Protein AF-A0A2N2VY05-F1 (afdb_monomer_lite)

Structure (mmCIF, N/CA/C/O backbone):
data_AF-A0A2N2VY05-F1
#
_entry.id   AF-A0A2N2VY05-F1
#
loop_
_atom_site.group_PDB
_atom_site.id
_atom_site.type_symbol
_atom_site.label_atom_id
_atom_site.label_alt_id
_atom_site.label_comp_id
_atom_site.label_asym_id
_atom_site.label_entity_id
_atom_site.label_seq_id
_atom_site.pdbx_PDB_ins_code
_atom_site.Cartn_x
_atom_site.Cartn_y
_atom_site.Cartn_z
_atom_site.occupancy
_atom_site.B_iso_or_equiv
_atom_site.auth_seq_id
_atom_site.auth_comp_id
_atom_site.auth_asym_id
_atom_site.auth_atom_id
_atom_site.pdbx_PDB_model_num
ATOM 1 N N . MET A 1 1 ? -12.676 -8.407 20.877 1.00 68.94 1 MET A N 1
ATOM 2 C CA . MET A 1 1 ? -11.650 -8.508 19.810 1.00 68.94 1 MET A CA 1
ATOM 3 C C . MET A 1 1 ? -11.070 -7.112 19.595 1.00 68.94 1 MET A C 1
ATOM 5 O O . MET A 1 1 ? -11.856 -6.197 19.413 1.00 68.94 1 MET A O 1
ATOM 9 N N . LYS A 1 2 ? -9.750 -6.905 19.733 1.00 91.00 2 LYS A N 1
ATOM 10 C CA . LYS A 1 2 ? -9.120 -5.572 19.608 1.00 91.00 2 LYS A CA 1
ATOM 11 C C . LYS A 1 2 ? -8.411 -5.442 18.261 1.00 91.00 2 LYS A C 1
ATOM 13 O O . LYS A 1 2 ? -7.738 -6.385 17.841 1.00 91.00 2 LYS A O 1
ATOM 18 N N . PHE A 1 3 ? -8.560 -4.292 17.610 1.00 92.06 3 PHE A N 1
ATOM 19 C CA . PHE A 1 3 ? -7.793 -3.938 16.420 1.00 92.06 3 PHE A CA 1
ATOM 20 C C . PHE A 1 3 ? -6.510 -3.184 16.820 1.00 92.06 3 PHE A C 1
ATOM 22 O O . PHE A 1 3 ? -6.578 -2.337 17.710 1.00 92.06 3 PHE A O 1
ATOM 29 N N . PRO A 1 4 ? -5.364 -3.454 16.170 1.00 94.12 4 PRO A N 1
ATOM 30 C CA . PRO A 1 4 ? -5.117 -4.579 15.268 1.00 94.12 4 PRO A CA 1
ATOM 31 C C . PRO A 1 4 ? -4.972 -5.901 16.039 1.00 94.12 4 PRO A C 1
ATOM 33 O O . PRO A 1 4 ? -4.259 -5.986 17.043 1.00 94.12 4 PRO A O 1
ATOM 36 N N . CYS A 1 5 ? -5.636 -6.956 15.557 1.00 95.69 5 CYS A N 1
ATOM 37 C CA . CYS A 1 5 ? -5.540 -8.287 16.158 1.00 95.69 5 CYS A CA 1
ATOM 38 C C . CYS A 1 5 ? -4.228 -8.979 15.746 1.00 95.69 5 CYS A C 1
ATOM 40 O O . CYS A 1 5 ? -3.618 -8.618 14.739 1.00 95.69 5 CYS A O 1
ATOM 42 N N . ARG A 1 6 ? -3.800 -10.009 16.494 1.00 95.81 6 ARG A N 1
ATOM 43 C CA . ARG A 1 6 ? -2.548 -10.747 16.223 1.00 95.81 6 ARG A CA 1
ATOM 44 C C . ARG A 1 6 ? -2.436 -11.209 14.764 1.00 95.81 6 ARG A C 1
ATOM 46 O O . ARG A 1 6 ? -1.424 -10.955 14.128 1.00 95.81 6 ARG A O 1
ATOM 53 N N . ARG A 1 7 ? -3.507 -11.790 14.211 1.00 95.81 7 ARG A N 1
ATOM 54 C CA . ARG A 1 7 ? -3.539 -12.276 12.820 1.00 95.81 7 ARG A CA 1
ATOM 55 C C . ARG A 1 7 ? -3.272 -11.171 11.795 1.00 95.81 7 ARG A C 1
ATOM 57 O O . ARG A 1 7 ? -2.530 -11.396 10.845 1.00 95.81 7 ARG A O 1
ATOM 64 N N . ILE A 1 8 ? -3.847 -9.983 11.999 1.00 96.12 8 ILE A N 1
ATOM 65 C CA . ILE A 1 8 ? -3.614 -8.830 11.121 1.00 96.12 8 ILE A CA 1
ATOM 66 C C . ILE A 1 8 ? -2.179 -8.323 11.259 1.00 96.12 8 ILE A C 1
ATOM 68 O O . ILE A 1 8 ? -1.564 -8.029 10.244 1.00 96.12 8 ILE A O 1
ATOM 72 N N . LYS A 1 9 ? -1.6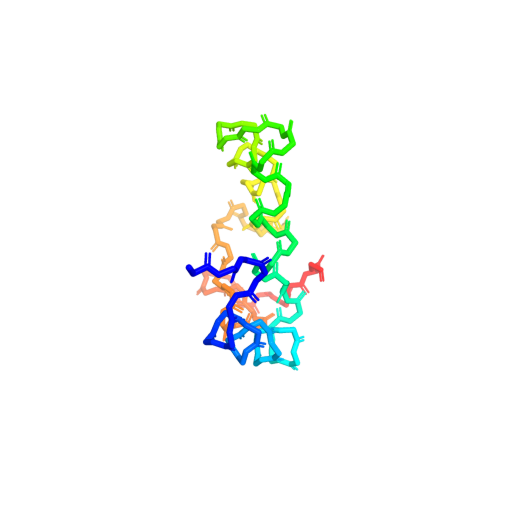13 -8.289 12.473 1.00 97.38 9 LYS A N 1
ATOM 73 C CA . LYS A 1 9 ? -0.205 -7.904 12.679 1.00 97.38 9 LYS A CA 1
ATOM 74 C C . LYS A 1 9 ? 0.761 -8.854 11.967 1.00 97.38 9 LYS A C 1
ATOM 76 O O . LYS A 1 9 ? 1.711 -8.400 11.337 1.00 97.38 9 LYS A O 1
ATOM 81 N N . ASP A 1 10 ? 0.503 -10.158 12.034 1.00 97.69 10 ASP A N 1
ATOM 82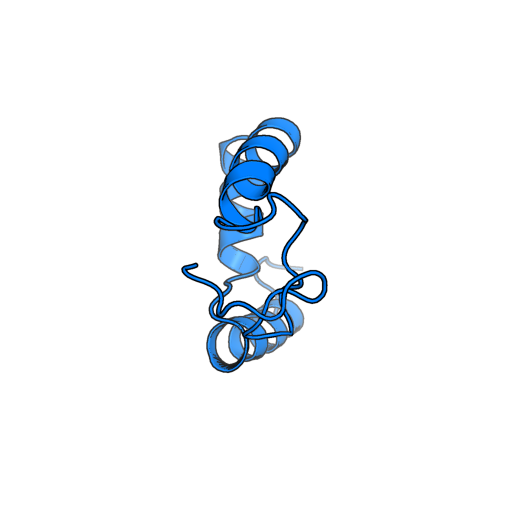 C CA . ASP A 1 10 ? 1.331 -11.171 11.372 1.00 97.69 10 ASP A CA 1
ATOM 83 C C . ASP A 1 10 ? 1.224 -11.075 9.839 1.00 97.69 10 ASP A C 1
ATOM 85 O O . ASP A 1 10 ? 2.218 -11.213 9.121 1.00 97.69 10 ASP A O 1
ATOM 89 N N . LEU A 1 11 ? 0.022 -10.810 9.315 1.00 97.38 11 LEU A N 1
ATOM 90 C CA . LEU A 1 11 ? -0.193 -10.580 7.887 1.00 97.38 11 LEU A CA 1
ATOM 91 C C . LEU A 1 11 ? 0.494 -9.293 7.412 1.00 97.38 11 LEU A C 1
ATOM 93 O O . LEU A 1 11 ? 1.225 -9.330 6.425 1.00 97.38 11 LEU A O 1
ATOM 97 N N . ASP A 1 12 ? 0.304 -8.199 8.142 1.00 98.19 12 ASP A N 1
ATOM 98 C CA . ASP A 1 12 ? 0.904 -6.896 7.873 1.00 98.19 12 ASP A CA 1
ATOM 99 C C . ASP A 1 12 ? 2.434 -6.969 7.849 1.00 98.19 12 ASP A C 1
ATOM 101 O O . ASP A 1 12 ? 3.059 -6.504 6.901 1.00 98.19 12 ASP A O 1
ATOM 105 N N . LYS A 1 13 ? 3.044 -7.656 8.826 1.00 98.25 13 LYS A N 1
ATOM 106 C CA . LYS A 1 13 ? 4.494 -7.887 8.848 1.00 98.25 13 LYS A CA 1
ATOM 107 C C . LYS A 1 13 ? 4.976 -8.549 7.556 1.00 98.25 13 LYS A C 1
ATOM 109 O O . LYS A 1 13 ? 5.967 -8.099 6.995 1.00 98.25 13 LYS A O 1
ATOM 114 N N . ARG A 1 14 ? 4.288 -9.593 7.076 1.00 97.75 14 ARG A N 1
ATOM 115 C CA . ARG A 1 14 ? 4.651 -10.274 5.819 1.00 97.75 14 ARG A CA 1
ATOM 116 C C . ARG A 1 14 ? 4.483 -9.367 4.603 1.00 97.75 14 ARG A C 1
ATOM 118 O O . ARG A 1 14 ? 5.311 -9.423 3.703 1.00 97.75 14 ARG A O 1
ATOM 125 N N . TYR A 1 15 ? 3.422 -8.565 4.563 1.00 97.75 15 TYR A N 1
ATOM 126 C CA . TYR A 1 15 ? 3.152 -7.678 3.433 1.00 97.75 15 TYR A CA 1
ATOM 127 C C . TYR A 1 15 ? 4.135 -6.511 3.361 1.00 97.75 15 TYR A C 1
ATOM 129 O O . TYR A 1 15 ? 4.640 -6.221 2.280 1.00 97.75 15 TYR A O 1
ATOM 137 N N . ARG A 1 16 ? 4.504 -5.920 4.500 1.00 96.88 16 ARG A N 1
ATOM 138 C CA . ARG A 1 16 ? 5.523 -4.867 4.539 1.00 96.88 16 ARG A CA 1
ATOM 139 C C . ARG A 1 16 ? 6.885 -5.382 4.103 1.00 96.88 16 ARG A C 1
ATOM 141 O O . ARG A 1 16 ? 7.547 -4.730 3.308 1.00 96.88 16 ARG A O 1
ATOM 148 N N . THR A 1 17 ? 7.294 -6.558 4.583 1.00 96.38 17 THR A N 1
ATOM 149 C CA . THR A 1 17 ? 8.627 -7.088 4.266 1.00 96.38 17 THR A CA 1
ATOM 150 C C . THR A 1 17 ? 8.740 -7.671 2.863 1.00 96.38 17 THR A C 1
ATOM 152 O O . THR A 1 17 ? 9.830 -7.638 2.306 1.00 96.38 17 THR A O 1
ATOM 155 N N . LYS A 1 18 ? 7.660 -8.225 2.295 1.00 95.50 18 LYS A N 1
ATOM 156 C CA . LYS A 1 18 ? 7.703 -8.848 0.961 1.00 95.50 18 LYS A CA 1
ATOM 157 C C . LYS A 1 18 ? 7.216 -7.957 -0.171 1.00 95.50 18 LYS A C 1
ATOM 159 O O . LYS A 1 18 ? 7.645 -8.161 -1.296 1.00 95.50 18 LYS A O 1
ATOM 164 N N . TYR A 1 19 ? 6.285 -7.049 0.105 1.00 94.00 19 TYR A N 1
ATOM 165 C CA . TYR A 1 19 ? 5.545 -6.324 -0.932 1.00 94.00 19 TYR A CA 1
ATOM 166 C C . TYR A 1 19 ? 5.533 -4.808 -0.716 1.00 94.00 19 TYR A C 1
ATOM 168 O O . TYR A 1 19 ? 4.893 -4.105 -1.488 1.00 94.00 19 TYR A O 1
ATOM 176 N N . GLY A 1 20 ? 6.186 -4.299 0.337 1.00 92.69 20 GLY A N 1
ATOM 177 C CA . GLY A 1 20 ? 6.266 -2.862 0.613 1.00 92.69 20 GLY A CA 1
ATOM 178 C C . GLY A 1 20 ? 4.931 -2.207 0.987 1.00 92.69 20 GLY A C 1
ATOM 179 O O . GLY A 1 20 ? 4.811 -0.990 0.921 1.00 92.69 20 GLY A O 1
ATOM 180 N N . VAL A 1 21 ? 3.913 -2.988 1.373 1.00 93.81 21 VAL A N 1
ATOM 181 C CA . VAL A 1 21 ? 2.562 -2.478 1.674 1.00 93.81 21 VAL A CA 1
ATOM 182 C C . VAL A 1 21 ? 2.164 -2.801 3.110 1.00 93.81 21 VAL A C 1
ATOM 184 O O . VAL A 1 21 ? 2.365 -3.919 3.581 1.00 93.81 21 VAL A O 1
ATOM 187 N N . SER A 1 22 ? 1.551 -1.836 3.793 1.00 96.94 22 SER A N 1
ATOM 188 C CA . SER A 1 22 ? 0.984 -1.990 5.135 1.00 96.94 22 SER A CA 1
ATOM 189 C C . SER A 1 22 ? -0.535 -2.134 5.051 1.00 96.94 22 SER A C 1
ATOM 191 O O . SER A 1 22 ? -1.244 -1.223 4.628 1.00 96.94 22 SER A O 1
ATOM 193 N N . LEU A 1 23 ? -1.064 -3.288 5.459 1.00 96.31 23 LEU A N 1
ATOM 194 C CA . LEU A 1 23 ? -2.514 -3.511 5.455 1.00 96.31 23 LEU A CA 1
ATOM 195 C C . LEU A 1 23 ? -3.188 -2.800 6.628 1.00 96.31 23 LEU A C 1
ATOM 197 O O . LEU A 1 23 ? -4.348 -2.410 6.528 1.00 96.31 23 LEU A O 1
ATOM 201 N N . ILE A 1 24 ? -2.474 -2.642 7.745 1.00 98.00 24 ILE A N 1
ATOM 202 C CA . ILE A 1 24 ? -2.983 -1.889 8.895 1.00 98.00 24 ILE A CA 1
ATOM 203 C C . ILE A 1 24 ? -3.106 -0.410 8.536 1.00 98.00 24 ILE A C 1
ATOM 205 O O . ILE A 1 24 ? -4.104 0.207 8.895 1.00 98.00 24 ILE A O 1
ATOM 209 N N . GLU A 1 25 ? -2.132 0.137 7.810 1.00 97.81 25 GLU A N 1
ATOM 210 C CA . GLU A 1 25 ? -2.185 1.516 7.321 1.00 97.81 25 GLU A CA 1
ATOM 211 C C . GLU A 1 25 ? -3.357 1.712 6.365 1.00 97.81 25 GLU A C 1
ATOM 213 O O . GLU A 1 25 ? -4.176 2.583 6.624 1.00 97.81 25 GLU A O 1
ATOM 218 N N . ASN A 1 26 ? -3.542 0.822 5.382 1.00 97.31 26 ASN A N 1
ATOM 219 C CA . ASN A 1 26 ? -4.717 0.857 4.506 1.00 97.31 26 ASN A CA 1
ATOM 220 C C . ASN A 1 26 ? -6.034 0.888 5.302 1.00 97.31 26 ASN A C 1
ATOM 222 O O . ASN A 1 26 ? -6.926 1.677 5.003 1.00 97.31 26 ASN A O 1
ATOM 226 N N . LEU A 1 27 ? -6.165 0.051 6.340 1.00 97.12 27 LEU A N 1
ATOM 227 C CA . LEU A 1 27 ? -7.362 0.025 7.189 1.00 97.12 27 LEU A CA 1
ATOM 228 C C . LEU A 1 27 ? -7.528 1.307 8.022 1.00 97.12 27 LEU A C 1
ATOM 230 O O . LEU A 1 27 ? -8.661 1.747 8.219 1.00 97.12 27 LEU A O 1
ATOM 234 N N . ASN A 1 28 ? -6.434 1.908 8.499 1.00 97.75 28 ASN A N 1
ATOM 235 C CA . ASN A 1 28 ? -6.474 3.198 9.189 1.00 97.75 28 ASN A CA 1
ATOM 236 C C . ASN A 1 28 ? -6.893 4.318 8.230 1.00 97.75 28 ASN A C 1
ATOM 238 O O . ASN A 1 28 ? -7.807 5.067 8.555 1.00 97.75 28 ASN A O 1
ATOM 242 N N . THR A 1 29 ? -6.328 4.369 7.022 1.00 98.00 29 THR A N 1
ATOM 243 C CA . THR A 1 29 ? -6.716 5.340 5.994 1.00 98.00 29 THR A CA 1
ATOM 244 C C . THR A 1 29 ? -8.191 5.189 5.634 1.00 98.00 29 THR A C 1
ATOM 246 O O . THR A 1 29 ? -8.926 6.168 5.666 1.00 98.00 29 THR A O 1
ATOM 249 N N . ILE A 1 30 ? -8.681 3.965 5.394 1.00 98.00 30 ILE A N 1
ATOM 250 C CA . ILE A 1 30 ? -10.112 3.713 5.136 1.00 98.00 30 ILE A CA 1
ATOM 251 C C . ILE A 1 30 ? -10.988 4.224 6.288 1.00 98.00 30 ILE A C 1
ATOM 253 O O . ILE A 1 30 ? -12.080 4.733 6.045 1.00 98.00 30 ILE A O 1
ATOM 257 N N . LYS A 1 31 ? -10.534 4.099 7.538 1.00 97.56 31 LYS A N 1
ATOM 258 C CA . LYS A 1 31 ? -11.262 4.613 8.703 1.00 97.56 31 LYS A CA 1
ATOM 259 C C . LYS A 1 31 ? -11.306 6.146 8.737 1.00 97.56 31 LYS A C 1
ATOM 261 O O . LYS A 1 31 ? -12.282 6.696 9.236 1.00 97.56 31 LYS A O 1
ATOM 266 N N . GLU A 1 32 ? -10.272 6.814 8.235 1.00 98.12 32 GLU A N 1
ATOM 267 C CA . GLU A 1 32 ? -10.147 8.275 8.231 1.00 98.12 32 GLU A CA 1
ATOM 268 C C . GLU A 1 32 ? -10.908 8.930 7.073 1.00 98.12 32 GLU A C 1
ATOM 270 O O . GLU A 1 32 ? -11.665 9.871 7.297 1.00 98.12 32 GLU A O 1
ATOM 275 N N . ILE A 1 33 ? -10.734 8.423 5.849 1.00 98.06 33 ILE A N 1
ATOM 276 C CA . ILE A 1 33 ? -11.244 9.061 4.619 1.00 98.06 33 ILE A CA 1
ATOM 277 C C . ILE A 1 33 ? -12.418 8.301 3.978 1.00 98.06 33 ILE A C 1
ATOM 279 O O . ILE A 1 33 ? -13.061 8.768 3.040 1.00 98.06 33 ILE A O 1
ATOM 283 N N . GLY A 1 34 ? -12.725 7.104 4.479 1.00 98.25 34 GLY A N 1
ATOM 284 C CA . GLY A 1 34 ? -13.751 6.234 3.917 1.00 98.25 34 GLY A CA 1
ATOM 285 C C . GLY A 1 34 ? -13.264 5.387 2.737 1.00 98.25 34 GLY A C 1
ATOM 286 O O . GLY A 1 34 ? -12.25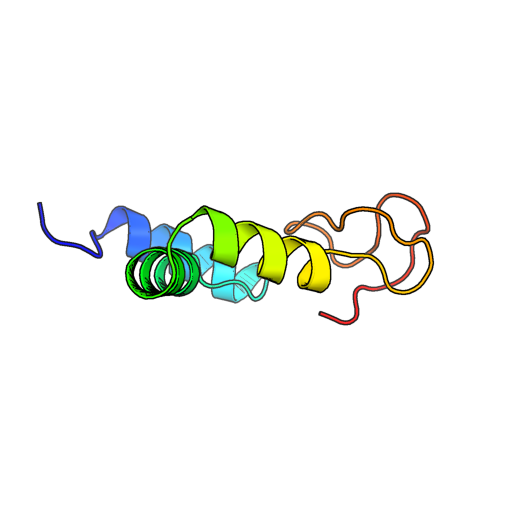2 5.652 2.086 1.00 98.25 34 GLY A O 1
ATOM 287 N N . LEU A 1 35 ? -14.026 4.330 2.444 1.00 97.75 35 LEU A N 1
ATOM 288 C CA . LEU A 1 35 ? -13.661 3.327 1.440 1.00 97.75 35 LEU A CA 1
ATOM 289 C C . LEU A 1 35 ? -13.583 3.904 0.019 1.00 97.75 35 LEU A C 1
ATOM 291 O O . LEU A 1 35 ? -12.644 3.599 -0.710 1.00 97.75 35 LEU A O 1
ATOM 295 N N . THR A 1 36 ? -14.550 4.737 -0.377 1.00 98.00 36 THR A N 1
ATOM 296 C CA . THR A 1 36 ? -14.611 5.293 -1.737 1.00 98.00 36 THR A CA 1
ATOM 297 C C . THR A 1 36 ? -13.390 6.156 -2.046 1.00 98.00 36 THR A C 1
ATOM 299 O O . THR A 1 36 ? -12.760 5.970 -3.083 1.00 98.00 36 THR A O 1
ATOM 302 N N . GLN A 1 37 ? -13.013 7.055 -1.131 1.00 98.00 37 GLN A N 1
ATOM 303 C CA . GLN A 1 37 ? -11.844 7.919 -1.318 1.00 98.00 37 GLN A CA 1
ATOM 304 C C . GLN A 1 37 ? -10.545 7.109 -1.321 1.00 98.00 37 GLN A C 1
ATOM 306 O O . GLN A 1 37 ? -9.689 7.330 -2.174 1.00 98.00 37 GLN A O 1
ATOM 311 N N . PHE A 1 38 ? -10.427 6.117 -0.434 1.00 98.25 38 PHE A N 1
ATOM 312 C CA . PHE A 1 38 ? -9.285 5.205 -0.423 1.00 98.25 38 PHE A CA 1
ATOM 313 C C . PHE A 1 38 ? -9.109 4.473 -1.763 1.00 98.25 38 PHE A C 1
ATOM 315 O O . PHE A 1 38 ? -8.000 4.411 -2.288 1.00 98.25 38 PHE A O 1
ATOM 322 N N . VAL A 1 39 ? -10.195 3.962 -2.351 1.00 97.00 39 VAL A N 1
ATOM 323 C CA . VAL A 1 39 ? -10.142 3.276 -3.652 1.00 97.00 39 VAL A CA 1
ATOM 324 C C . VAL A 1 39 ? -9.678 4.214 -4.769 1.00 97.00 39 VAL A C 1
ATOM 326 O O . VAL A 1 39 ? -8.874 3.794 -5.599 1.00 97.00 39 VAL A O 1
ATOM 329 N N . GLU A 1 40 ? -10.127 5.471 -4.796 1.00 97.00 40 GLU A N 1
ATOM 330 C CA . GLU A 1 40 ? -9.666 6.440 -5.803 1.00 97.00 40 GLU A CA 1
ATOM 331 C C . GLU A 1 40 ? -8.175 6.783 -5.658 1.00 97.00 40 GLU A C 1
ATOM 333 O O . GLU A 1 40 ? -7.463 6.837 -6.663 1.00 97.00 40 GLU A O 1
ATOM 338 N N . LEU A 1 41 ? -7.665 6.925 -4.429 1.00 95.56 41 LEU A N 1
ATOM 339 C CA . LEU A 1 41 ? -6.230 7.126 -4.189 1.00 95.56 41 LEU A CA 1
ATOM 340 C C . LEU A 1 41 ? -5.401 5.916 -4.645 1.00 95.56 41 LEU A C 1
ATOM 342 O O . LEU A 1 41 ? -4.411 6.058 -5.369 1.00 95.56 41 LEU A O 1
ATOM 346 N N . GLU A 1 42 ? -5.827 4.708 -4.272 1.00 95.81 42 GLU A N 1
ATOM 347 C CA . GLU A 1 42 ? -5.115 3.478 -4.617 1.00 95.81 42 GLU A CA 1
ATOM 348 C C . GLU A 1 42 ? -5.161 3.190 -6.128 1.00 95.81 42 GLU A C 1
ATOM 350 O O . GLU A 1 42 ? -4.177 2.696 -6.678 1.00 95.81 42 GLU A O 1
ATOM 355 N N . LYS A 1 43 ? -6.236 3.553 -6.846 1.00 94.69 43 LYS A N 1
ATOM 356 C CA . LYS A 1 43 ? -6.289 3.442 -8.319 1.00 94.69 43 LYS A CA 1
ATOM 357 C C . LYS A 1 43 ? -5.144 4.190 -8.998 1.00 94.69 43 LYS A C 1
ATOM 359 O O . LYS A 1 43 ? -4.601 3.691 -9.983 1.00 94.69 43 LYS A O 1
ATOM 364 N N . GLY A 1 44 ? -4.778 5.365 -8.484 1.00 92.44 44 GLY A N 1
ATOM 365 C CA . GLY A 1 44 ? -3.627 6.122 -8.971 1.00 92.44 44 GLY A CA 1
ATOM 366 C C . GLY A 1 44 ? -2.309 5.414 -8.659 1.00 92.44 44 GLY A C 1
ATOM 367 O O . GLY A 1 44 ? -1.515 5.160 -9.563 1.00 92.44 44 GLY A O 1
ATOM 368 N N . LYS A 1 45 ? -2.111 5.032 -7.393 1.00 92.69 45 LYS A N 1
ATOM 369 C CA . LYS A 1 45 ? -0.892 4.365 -6.904 1.00 92.69 45 LYS A CA 1
ATOM 370 C C . LYS A 1 45 ? -0.592 3.042 -7.614 1.00 92.69 45 LYS A C 1
ATOM 372 O O . LYS A 1 45 ? 0.558 2.748 -7.925 1.00 92.69 45 LYS A O 1
ATOM 377 N N . TRP A 1 46 ? -1.617 2.238 -7.885 1.00 95.06 46 TRP A N 1
ATOM 378 C CA . TRP A 1 46 ? -1.472 0.920 -8.511 1.00 95.06 46 TRP A CA 1
ATOM 379 C C . TRP A 1 46 ? -1.511 0.959 -10.039 1.00 95.06 46 TRP A C 1
ATOM 381 O O . TRP A 1 46 ? -1.612 -0.090 -10.676 1.00 95.06 46 TRP A O 1
ATOM 391 N N . LYS A 1 47 ? -1.411 2.135 -10.658 1.00 95.56 47 LYS A N 1
ATOM 392 C CA . LYS A 1 47 ? -1.365 2.269 -12.112 1.00 95.56 47 LYS A CA 1
ATOM 393 C C . LYS A 1 47 ? 0.068 2.144 -12.625 1.00 95.56 47 LYS A C 1
ATOM 395 O O . LYS A 1 47 ? 0.969 2.842 -12.175 1.00 95.56 47 LYS A O 1
ATOM 400 N N . CYS A 1 48 ? 0.292 1.279 -13.614 1.00 95.75 48 CYS A N 1
ATOM 401 C CA . CYS A 1 48 ? 1.581 1.192 -14.293 1.00 95.75 48 CYS A CA 1
ATOM 402 C C . CYS A 1 48 ? 1.884 2.506 -15.024 1.00 95.75 48 CYS A C 1
ATOM 404 O O . CYS A 1 48 ? 1.115 2.914 -15.893 1.00 95.75 48 CYS A O 1
ATOM 406 N N . SER A 1 49 ? 3.025 3.128 -14.723 1.00 93.44 49 SER A N 1
ATOM 407 C CA . SER A 1 49 ? 3.461 4.380 -15.356 1.00 93.44 49 SER A CA 1
ATOM 408 C C . SER A 1 49 ? 3.700 4.251 -16.863 1.00 93.44 49 SER A C 1
ATOM 410 O O . SER A 1 49 ? 3.544 5.230 -17.582 1.00 93.44 49 SER A O 1
ATOM 412 N N . ASN A 1 50 ? 4.028 3.050 -17.352 1.00 95.25 50 ASN A N 1
ATOM 413 C CA . ASN A 1 50 ? 4.261 2.811 -18.775 1.00 95.25 50 ASN A CA 1
ATOM 414 C C . ASN A 1 50 ? 2.978 2.510 -19.562 1.00 95.25 50 ASN A C 1
ATOM 416 O O . ASN A 1 50 ? 2.688 3.165 -20.554 1.00 95.25 50 ASN A O 1
ATOM 420 N N . CYS A 1 51 ? 2.211 1.494 -19.150 1.00 96.00 51 CYS A N 1
ATOM 421 C CA . CYS A 1 51 ? 1.070 1.006 -19.941 1.00 96.00 51 CYS A CA 1
ATOM 422 C C . CYS A 1 51 ? -0.302 1.332 -19.339 1.00 96.00 51 CYS A C 1
ATOM 424 O O . CYS A 1 51 ? -1.327 0.954 -19.901 1.00 96.00 51 CYS A O 1
ATOM 426 N N . GLY A 1 52 ? -0.349 1.979 -18.172 1.00 95.06 52 GLY A N 1
ATOM 427 C CA . GLY A 1 52 ? -1.592 2.361 -17.503 1.00 95.06 52 GLY A CA 1
ATOM 428 C C . GLY A 1 52 ? -2.400 1.212 -16.893 1.00 95.06 52 GLY A C 1
ATOM 429 O O . GLY A 1 52 ? -3.442 1.477 -16.301 1.00 9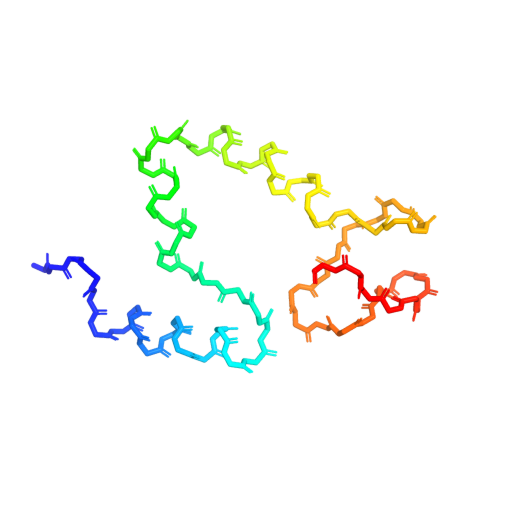5.06 52 GLY A O 1
ATOM 430 N N . GLN A 1 53 ? -1.943 -0.037 -17.016 1.00 96.50 53 GLN A N 1
ATOM 431 C CA . GLN A 1 53 ? -2.624 -1.209 -16.461 1.00 96.50 53 GLN A CA 1
ATOM 432 C C . GLN A 1 53 ? -2.418 -1.345 -14.951 1.00 96.50 53 GLN A C 1
ATOM 434 O O . GLN A 1 53 ? -1.441 -0.838 -14.394 1.00 96.50 53 GLN A O 1
ATOM 439 N N . LEU A 1 54 ? -3.328 -2.072 -14.300 1.00 95.12 54 LEU A N 1
ATOM 440 C CA . LEU A 1 54 ? -3.268 -2.334 -12.865 1.00 95.12 54 LEU A CA 1
ATOM 441 C C . LEU A 1 54 ? -2.040 -3.185 -12.503 1.00 95.12 54 LEU A C 1
ATOM 443 O O . LEU A 1 54 ? -1.763 -4.225 -13.103 1.00 95.12 54 LEU A O 1
ATOM 447 N N . LEU A 1 55 ? -1.311 -2.746 -11.484 1.00 95.88 55 LEU A N 1
ATOM 448 C CA . LEU A 1 55 ? -0.147 -3.421 -10.932 1.00 95.88 55 LEU A CA 1
ATOM 449 C C . LEU A 1 55 ? -0.573 -4.476 -9.897 1.00 95.88 55 LEU A C 1
ATOM 451 O O . LEU A 1 55 ? -1.410 -4.230 -9.035 1.00 95.88 55 LEU A O 1
ATOM 455 N N . CYS A 1 56 ? 0.040 -5.661 -9.941 1.00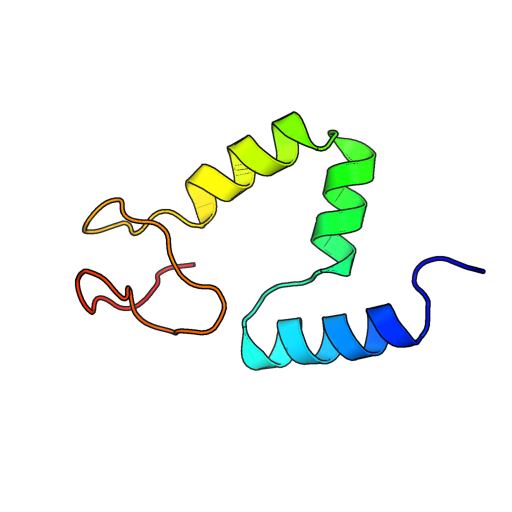 94.44 56 CYS A N 1
ATOM 456 C CA . CYS A 1 56 ? -0.221 -6.740 -8.981 1.00 94.44 56 CYS A CA 1
ATOM 457 C C . CYS A 1 56 ? 0.692 -6.615 -7.763 1.00 94.44 56 CYS A C 1
ATOM 459 O O . CYS A 1 56 ? 1.900 -6.730 -7.931 1.00 94.44 56 CYS A O 1
ATOM 461 N N . VAL A 1 57 ? 0.163 -6.455 -6.546 1.00 94.31 57 VAL A N 1
ATOM 462 C CA . VAL A 1 57 ? 0.948 -6.314 -5.294 1.00 94.31 57 VAL A CA 1
ATOM 463 C C . VAL A 1 57 ? 2.052 -7.363 -5.091 1.00 94.31 57 VAL A C 1
ATOM 465 O O . VAL A 1 57 ? 3.080 -7.045 -4.511 1.00 94.31 57 VAL A O 1
ATOM 468 N N . HIS A 1 58 ? 1.901 -8.579 -5.620 1.00 94.75 58 HIS A N 1
ATOM 469 C CA . HIS A 1 58 ? 2.849 -9.684 -5.412 1.00 94.75 58 HIS A CA 1
ATOM 470 C C . HIS A 1 58 ? 3.968 -9.801 -6.459 1.00 94.75 58 HIS A C 1
ATOM 472 O O . HIS A 1 58 ? 4.704 -10.789 -6.453 1.00 94.75 58 HIS A O 1
ATOM 478 N N . ARG A 1 59 ? 4.067 -8.859 -7.399 1.00 93.56 59 ARG A N 1
ATOM 479 C CA . ARG A 1 59 ? 5.091 -8.843 -8.458 1.00 93.56 59 ARG A CA 1
ATOM 480 C C . ARG A 1 59 ? 5.925 -7.578 -8.377 1.00 93.56 59 ARG A C 1
ATOM 482 O O . ARG A 1 59 ? 5.380 -6.548 -8.021 1.00 93.56 59 ARG A O 1
ATOM 489 N N . ASP A 1 60 ? 7.181 -7.623 -8.797 1.00 92.75 60 ASP A N 1
ATOM 490 C CA . ASP A 1 60 ? 8.016 -6.413 -8.897 1.00 92.75 60 ASP A CA 1
ATOM 491 C C . ASP A 1 60 ? 7.917 -5.757 -10.282 1.00 92.75 60 ASP A C 1
ATOM 493 O O . ASP A 1 60 ? 8.291 -4.603 -10.467 1.00 92.75 60 ASP A O 1
ATOM 497 N N . THR A 1 61 ? 7.340 -6.471 -11.254 1.00 95.25 61 THR A N 1
ATOM 498 C CA . THR A 1 61 ? 7.128 -6.020 -12.632 1.00 95.25 61 THR A CA 1
ATOM 499 C C . THR A 1 61 ? 5.645 -5.973 -12.997 1.00 95.25 61 THR A C 1
ATOM 501 O O . THR A 1 61 ? 4.797 -6.666 -12.421 1.00 95.25 61 THR A O 1
ATOM 504 N N . CYS A 1 62 ? 5.307 -5.131 -13.972 1.00 96.38 62 CYS A N 1
ATOM 505 C CA . CYS A 1 62 ? 3.985 -5.094 -14.574 1.00 96.38 62 CYS A CA 1
ATOM 506 C C . CYS A 1 62 ? 3.725 -6.392 -15.348 1.00 96.38 62 CYS A C 1
ATOM 508 O O . CYS A 1 62 ? 4.474 -6.729 -16.261 1.00 96.38 62 CYS A O 1
ATOM 510 N N . ILE A 1 63 ? 2.619 -7.078 -15.045 1.00 95.38 63 ILE A N 1
ATOM 511 C CA . ILE A 1 63 ? 2.227 -8.321 -15.734 1.00 95.38 63 ILE A CA 1
ATOM 512 C C . ILE A 1 63 ? 1.999 -8.080 -17.233 1.00 95.38 63 ILE A C 1
ATOM 514 O O . ILE A 1 63 ? 2.237 -8.971 -18.040 1.00 95.38 63 ILE A O 1
ATOM 518 N N . ASN A 1 64 ? 1.566 -6.874 -17.606 1.00 96.38 64 ASN A N 1
ATOM 519 C CA . ASN A 1 64 ? 1.172 -6.577 -18.977 1.00 96.38 64 ASN A CA 1
ATOM 520 C C . ASN A 1 64 ? 2.327 -6.101 -19.872 1.00 96.38 64 ASN A C 1
ATOM 522 O O . ASN A 1 64 ? 2.303 -6.352 -21.069 1.00 96.38 64 ASN A O 1
ATOM 526 N N . CYS A 1 65 ? 3.321 -5.390 -19.324 1.00 96.56 65 CYS A N 1
ATOM 527 C CA . CYS A 1 65 ? 4.418 -4.821 -20.128 1.00 96.56 65 CYS A CA 1
ATOM 528 C C . CYS A 1 65 ? 5.829 -5.133 -19.610 1.00 96.56 65 CYS A C 1
ATOM 530 O O . CYS A 1 65 ? 6.802 -4.676 -20.196 1.00 96.56 65 CYS A O 1
ATOM 532 N N . GLY A 1 66 ? 5.963 -5.874 -18.508 1.00 95.12 66 GLY A N 1
ATOM 533 C CA . GLY A 1 66 ? 7.249 -6.324 -17.967 1.00 95.12 66 GLY A CA 1
ATOM 534 C C . GLY A 1 66 ? 8.088 -5.260 -17.251 1.00 95.12 66 GLY A C 1
ATOM 535 O O . GLY A 1 66 ? 9.064 -5.612 -16.597 1.00 95.12 66 GLY A O 1
ATOM 536 N N . ILE A 1 67 ? 7.710 -3.981 -17.310 1.00 94.75 67 ILE A N 1
ATOM 537 C CA 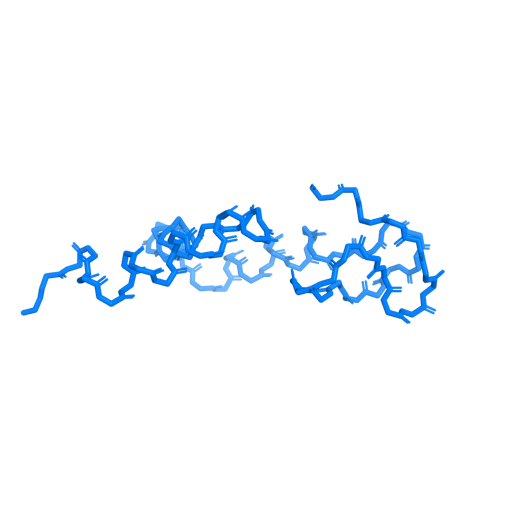. ILE A 1 67 ? 8.459 -2.893 -16.664 1.00 94.75 67 ILE A CA 1
ATOM 538 C C . ILE A 1 67 ? 8.397 -2.991 -15.139 1.00 94.75 67 ILE A C 1
ATOM 540 O O . ILE A 1 67 ? 7.348 -3.305 -14.568 1.00 94.75 67 ILE A O 1
ATOM 544 N N . LEU A 1 68 ? 9.531 -2.704 -14.493 1.00 92.12 68 LEU A N 1
ATOM 545 C CA . LEU A 1 68 ? 9.647 -2.606 -13.042 1.00 92.12 68 LEU A CA 1
ATOM 546 C C . LEU A 1 68 ? 8.690 -1.552 -12.490 1.00 92.12 68 LEU A C 1
ATOM 548 O O . LEU A 1 68 ? 8.512 -0.469 -13.047 1.00 92.12 68 LEU A O 1
ATOM 552 N N . LYS A 1 69 ? 8.070 -1.884 -11.367 1.00 86.00 69 LYS A N 1
ATOM 553 C CA . LYS A 1 69 ? 7.227 -0.956 -10.631 1.00 86.00 69 LYS A CA 1
ATOM 554 C C . LYS A 1 69 ? 8.062 0.179 -10.054 1.00 86.00 69 LYS A C 1
ATOM 556 O O . LYS A 1 69 ? 9.105 -0.063 -9.463 1.00 86.00 69 LYS A O 1
ATOM 561 N N . ALA A 1 70 ? 7.545 1.394 -10.164 1.00 72.81 70 ALA A N 1
ATOM 562 C CA . ALA A 1 70 ? 8.094 2.580 -9.514 1.00 72.81 70 ALA A CA 1
ATOM 563 C C . ALA A 1 70 ? 7.184 3.027 -8.352 1.00 72.81 70 ALA A C 1
ATOM 565 O O . ALA A 1 70 ? 6.833 4.201 -8.277 1.00 72.81 70 ALA A O 1
ATOM 566 N N . ILE A 1 71 ? 6.712 2.067 -7.538 1.00 64.38 71 ILE A N 1
ATOM 567 C CA . ILE A 1 71 ? 5.819 2.318 -6.386 1.00 64.38 71 ILE A CA 1
ATOM 568 C C . ILE A 1 71 ? 6.661 2.595 -5.144 1.00 64.38 71 ILE A C 1
ATOM 570 O O . ILE A 1 71 ? 7.619 1.819 -4.931 1.00 64.38 71 ILE A O 1
#

pLDDT: mean 94.62, std 5.88, range [64.38, 98.25]

Foldseek 3Di:
DDPPDPVLVVVQVCLCVQQVDGPSVLVVVCVVPNDVVSVVVVLVQQADPPPRDGHDSRDQARPVPRHGDPD

Sequence (71 aa):
MKFPCRRIKDLDKRYRTKYGVSLIENLNTIKEIGLTQFVELEKGKWKCSNCGQLLCVHRDTCINCGILKAI

Secondary structure (DSSP, 8-state):
-PSSPHHHHHHHHHHHHHHS--HHHHHHHHHHH-HHHHHHHHHHHTB-TTT-PBPPTT-SB-TTT-PBP--

Radius of gyration: 13.83 Å; chains: 1; bounding box: 24×21×40 Å